Protein AF-A0A7C0VU43-F1 (afdb_monomer_lite)

Radius of gyration: 12.87 Å; chains: 1; bounding box: 27×34×35 Å

Foldseek 3Di:
DDPPPPPQQEDEPPDDVVVVVVVQVDPVDAKHFYAYPVRHTPDIGGPVNVVVVVVVVVVD

Sequence (60 aa):
ADIFSRQRNTLHPSDGISLAAEILANKDVKSLVIVDERDFIVGILTKSDLLSYLLQKGAS

Structure (mmCIF, N/CA/C/O backbone):
data_AF-A0A7C0VU43-F1
#
_entry.id   AF-A0A7C0VU43-F1
#
loop_
_atom_site.group_PDB
_atom_site.id
_atom_site.type_symbol
_atom_site.label_atom_id
_atom_site.label_alt_id
_atom_site.label_comp_id
_atom_site.label_asym_id
_atom_site.label_entity_id
_atom_site.label_seq_id
_atom_site.pdbx_PDB_ins_code
_atom_site.Cartn_x
_atom_site.Cartn_y
_atom_site.Cartn_z
_atom_site.occupancy
_atom_site.B_iso_or_equiv
_atom_site.auth_seq_id
_atom_site.auth_comp_id
_atom_site.auth_asym_id
_atom_site.auth_atom_id
_atom_site.pdbx_PDB_model_num
ATOM 1 N N . ALA A 1 1 ? -1.777 -22.861 -16.799 1.00 37.91 1 ALA A N 1
ATOM 2 C CA . ALA A 1 1 ? -2.260 -21.629 -17.445 1.00 37.91 1 ALA A CA 1
ATOM 3 C C . ALA A 1 1 ? -2.113 -20.523 -16.421 1.00 37.91 1 ALA A C 1
ATOM 5 O O . ALA A 1 1 ? -2.800 -20.562 -15.406 1.00 37.91 1 ALA A O 1
ATOM 6 N N . ASP A 1 2 ? -1.133 -19.648 -16.622 1.00 45.97 2 ASP A N 1
ATOM 7 C CA . ASP A 1 2 ? -0.828 -18.567 -15.691 1.00 45.97 2 ASP A CA 1
ATOM 8 C C . ASP A 1 2 ? -1.986 -17.570 -15.643 1.00 45.97 2 ASP A C 1
ATOM 10 O O . ASP A 1 2 ? -2.392 -17.027 -16.671 1.00 45.97 2 ASP A O 1
ATOM 14 N N . ILE A 1 3 ? -2.522 -17.311 -14.450 1.00 53.91 3 ILE A N 1
ATOM 15 C CA . ILE A 1 3 ? -3.484 -16.225 -14.245 1.00 53.91 3 ILE A CA 1
ATOM 16 C C . ILE A 1 3 ? -2.684 -14.970 -13.887 1.00 53.91 3 ILE A C 1
ATOM 18 O O . ILE A 1 3 ? -2.676 -14.518 -12.746 1.00 53.91 3 ILE A O 1
ATOM 22 N N . PHE A 1 4 ? -1.993 -14.394 -14.872 1.00 53.75 4 PHE A N 1
ATOM 23 C CA . PHE A 1 4 ? -1.566 -12.998 -14.786 1.00 53.75 4 PHE A CA 1
ATOM 24 C C . PHE A 1 4 ? -2.736 -12.132 -15.250 1.00 53.75 4 PHE A C 1
ATOM 26 O O . PHE A 1 4 ? -2.858 -11.790 -16.427 1.00 53.75 4 PHE A O 1
ATOM 33 N N . SER A 1 5 ? -3.634 -11.796 -14.323 1.00 52.47 5 SER A N 1
ATOM 34 C CA . SER A 1 5 ? -4.576 -10.707 -14.566 1.00 52.47 5 SER A CA 1
ATOM 35 C C . SER A 1 5 ? -3.755 -9.426 -14.719 1.00 52.47 5 SER A C 1
ATOM 37 O O . SER A 1 5 ? -3.212 -8.919 -13.740 1.00 52.47 5 SER A O 1
ATOM 39 N N . ARG A 1 6 ? -3.639 -8.900 -15.948 1.00 50.47 6 ARG A N 1
ATOM 40 C CA . ARG A 1 6 ? -3.098 -7.558 -16.254 1.00 50.47 6 ARG A CA 1
ATOM 41 C C . ARG A 1 6 ? -4.036 -6.450 -15.739 1.00 50.47 6 ARG A C 1
ATOM 43 O O . ARG A 1 6 ? -4.321 -5.487 -16.450 1.00 50.47 6 ARG A O 1
ATOM 50 N N . GLN A 1 7 ? -4.581 -6.593 -14.535 1.00 51.78 7 GLN A N 1
ATOM 51 C CA . GLN A 1 7 ? -5.315 -5.517 -13.888 1.00 51.78 7 GLN A CA 1
ATOM 52 C C . GLN A 1 7 ? -4.332 -4.632 -13.132 1.00 51.78 7 GLN A C 1
ATOM 54 O O . GLN A 1 7 ? -3.552 -5.102 -12.310 1.00 51.78 7 GLN A O 1
ATOM 59 N N . ARG A 1 8 ? -4.394 -3.346 -13.483 1.00 60.81 8 ARG A N 1
ATOM 60 C CA . ARG A 1 8 ? -3.639 -2.186 -12.998 1.00 60.81 8 ARG A CA 1
ATOM 61 C C . ARG A 1 8 ? -3.720 -2.003 -11.474 1.00 60.81 8 ARG A C 1
ATOM 63 O O . ARG A 1 8 ? -4.311 -1.041 -11.001 1.00 60.81 8 ARG A O 1
ATOM 70 N N . ASN A 1 9 ? -3.141 -2.921 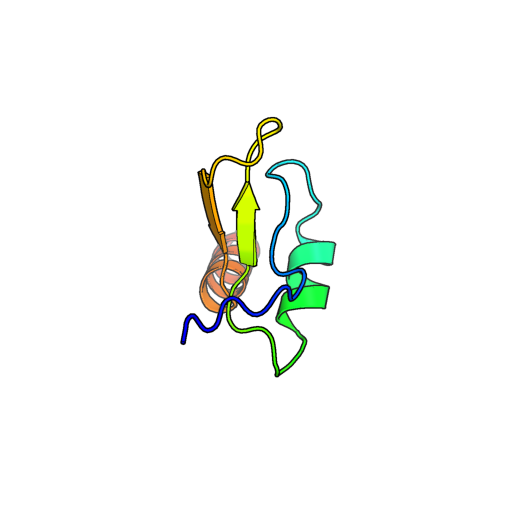-10.713 1.00 80.38 9 ASN A N 1
ATOM 71 C CA . ASN A 1 9 ? -3.080 -2.842 -9.255 1.00 80.38 9 ASN A CA 1
ATOM 72 C C . ASN A 1 9 ? -1.667 -2.465 -8.792 1.00 80.38 9 ASN A C 1
ATOM 74 O O . ASN A 1 9 ? -1.227 -2.949 -7.754 1.00 80.38 9 ASN A O 1
ATOM 78 N N . THR A 1 10 ? -0.941 -1.660 -9.571 1.00 91.69 10 THR A N 1
ATOM 79 C CA . THR A 1 10 ? 0.387 -1.146 -9.216 1.00 91.69 10 THR A CA 1
ATOM 80 C C . THR A 1 10 ? 0.350 0.363 -9.001 1.00 91.69 10 THR A C 1
ATOM 82 O O . THR A 1 10 ? -0.341 1.056 -9.744 1.00 91.69 10 THR A O 1
ATOM 85 N N . LEU A 1 11 ? 1.091 0.860 -8.009 1.00 94.38 11 LEU A N 1
ATOM 86 C CA . LEU A 1 11 ? 1.346 2.288 -7.763 1.00 94.38 11 LEU A CA 1
ATOM 87 C C . LEU A 1 11 ? 2.839 2.523 -7.494 1.00 94.38 11 LEU A C 1
ATOM 89 O O . LEU A 1 11 ? 3.550 1.598 -7.101 1.00 94.38 11 LEU A O 1
ATOM 93 N N . HIS A 1 12 ? 3.299 3.759 -7.649 1.00 96.12 12 HIS A N 1
ATOM 94 C CA . HIS A 1 12 ? 4.616 4.204 -7.198 1.00 96.12 12 HIS A CA 1
ATOM 95 C C . HIS A 1 12 ? 4.582 4.696 -5.743 1.00 96.12 12 HIS A C 1
AT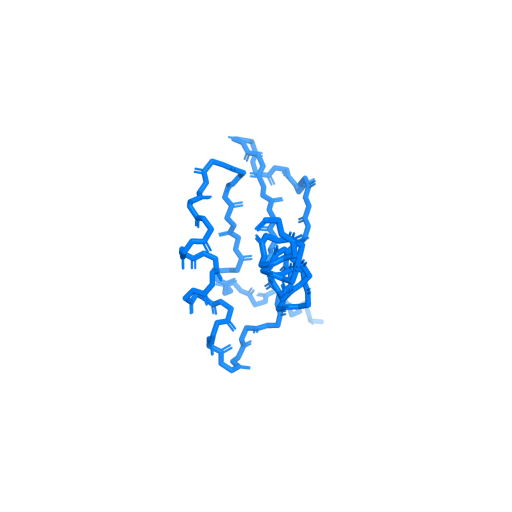OM 97 O O . HIS A 1 12 ? 3.557 5.195 -5.277 1.00 96.12 12 HIS A O 1
ATOM 103 N N . PRO A 1 13 ? 5.711 4.641 -5.009 1.00 95.31 13 PRO A N 1
ATOM 104 C CA . PRO A 1 13 ? 5.831 5.226 -3.673 1.00 95.31 13 PRO A CA 1
ATOM 105 C C . PRO A 1 13 ? 5.524 6.728 -3.609 1.00 95.31 13 PRO A C 1
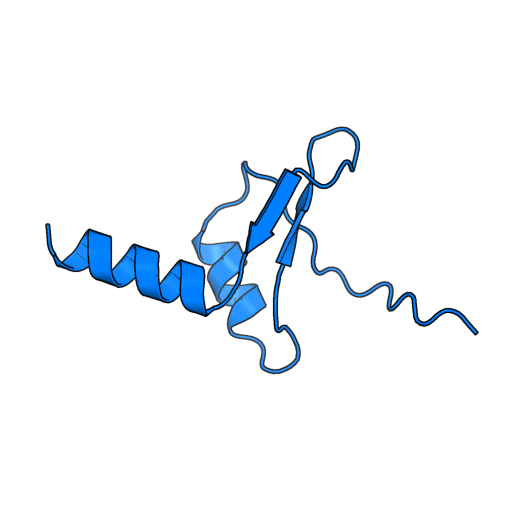ATOM 107 O O . PRO A 1 13 ? 5.214 7.245 -2.539 1.00 95.31 13 PRO A O 1
ATOM 110 N N . SER A 1 14 ? 5.662 7.432 -4.734 1.00 95.31 14 SER A N 1
ATOM 111 C CA . SER A 1 14 ? 5.368 8.859 -4.876 1.00 95.31 14 SER A CA 1
ATOM 112 C C . SER A 1 14 ? 3.884 9.154 -5.118 1.00 95.31 14 SER A C 1
ATOM 114 O O . SER A 1 14 ? 3.484 10.316 -5.021 1.00 95.31 14 SER A O 1
ATOM 116 N N . ASP A 1 15 ? 3.063 8.136 -5.401 1.00 94.50 15 ASP A N 1
ATOM 117 C CA . ASP A 1 15 ? 1.629 8.314 -5.599 1.00 94.50 15 ASP A CA 1
ATOM 118 C C . ASP A 1 15 ? 0.928 8.707 -4.295 1.00 94.50 15 ASP A C 1
ATOM 120 O O . ASP A 1 15 ? 1.232 8.236 -3.196 1.00 94.50 15 ASP A O 1
ATOM 124 N N . GLY A 1 16 ? -0.059 9.593 -4.421 1.00 92.88 16 GLY A N 1
ATOM 125 C CA . GLY A 1 16 ? -0.804 10.100 -3.277 1.00 92.88 16 GLY A CA 1
ATOM 126 C C . GLY A 1 16 ? -1.644 9.019 -2.594 1.00 92.88 16 GLY A C 1
ATOM 127 O O . GLY A 1 16 ? -2.330 8.228 -3.241 1.00 92.88 16 GLY A O 1
ATOM 128 N N . ILE A 1 17 ? -1.695 9.058 -1.260 1.00 91.38 17 ILE A N 1
ATOM 129 C CA . ILE A 1 17 ? -2.472 8.099 -0.458 1.00 91.38 17 ILE A CA 1
ATOM 130 C C . ILE A 1 17 ? -3.974 8.100 -0.796 1.00 91.38 17 ILE A C 1
ATOM 132 O O . ILE A 1 17 ? -4.630 7.065 -0.702 1.00 91.38 17 ILE A O 1
ATOM 136 N N . SER A 1 18 ? -4.522 9.237 -1.239 1.00 91.94 18 SER A N 1
ATOM 137 C CA . SER A 1 18 ? -5.922 9.346 -1.668 1.00 91.94 18 SER A CA 1
ATOM 138 C C . SER A 1 18 ? -6.218 8.503 -2.909 1.00 91.94 18 SER A C 1
ATOM 140 O O . SER A 1 18 ? -7.270 7.873 -2.969 1.00 91.94 18 SER A O 1
ATOM 142 N N . LEU A 1 19 ? -5.281 8.437 -3.862 1.00 92.94 19 LEU A N 1
ATOM 143 C CA . LEU A 1 19 ? -5.409 7.593 -5.051 1.00 92.94 19 LEU A CA 1
ATOM 144 C C . LEU A 1 19 ? -5.408 6.113 -4.656 1.00 92.94 19 LEU A C 1
ATOM 146 O O . LEU A 1 19 ? -6.264 5.346 -5.093 1.00 92.94 19 LEU A O 1
ATOM 150 N N . ALA A 1 20 ? -4.493 5.719 -3.766 1.00 92.94 20 ALA A N 1
ATOM 151 C CA . ALA A 1 20 ? -4.473 4.365 -3.226 1.00 92.94 20 ALA A CA 1
ATOM 152 C C . ALA A 1 20 ? -5.789 4.004 -2.517 1.00 92.94 20 ALA A C 1
ATOM 154 O O . ALA A 1 20 ? -6.305 2.902 -2.702 1.00 92.94 20 ALA A O 1
ATOM 155 N N . ALA A 1 21 ? -6.351 4.935 -1.740 1.00 93.12 21 ALA A N 1
ATOM 156 C CA . ALA A 1 21 ? -7.630 4.754 -1.062 1.00 93.12 21 ALA A CA 1
ATOM 157 C C . ALA A 1 21 ? -8.802 4.619 -2.041 1.00 93.12 21 ALA A C 1
ATOM 159 O O . ALA A 1 21 ? -9.644 3.746 -1.843 1.00 93.12 21 ALA A O 1
ATOM 160 N N . GLU A 1 22 ? -8.844 5.424 -3.104 1.00 92.38 22 GLU A N 1
ATOM 161 C CA . GLU A 1 22 ? -9.868 5.335 -4.150 1.00 92.38 22 GLU A CA 1
ATOM 162 C C . GLU A 1 22 ? -9.828 3.975 -4.857 1.00 92.38 22 GLU A C 1
ATOM 164 O O . GLU A 1 22 ? -10.855 3.302 -4.978 1.00 92.38 22 GLU A O 1
ATOM 169 N N . ILE A 1 23 ? -8.636 3.522 -5.260 1.00 92.38 23 ILE A N 1
ATOM 170 C CA . ILE A 1 23 ? -8.489 2.235 -5.947 1.00 92.38 23 ILE A CA 1
ATOM 171 C C . ILE A 1 23 ? -8.829 1.083 -4.997 1.00 92.38 23 ILE A C 1
ATOM 173 O O . ILE A 1 23 ? -9.573 0.176 -5.370 1.00 92.38 23 ILE A O 1
ATOM 177 N N . LEU A 1 24 ? -8.337 1.120 -3.754 1.00 91.69 24 LEU A N 1
ATOM 178 C CA . LEU A 1 24 ? -8.667 0.103 -2.759 1.00 91.69 24 LEU A CA 1
ATOM 179 C C . LEU A 1 24 ? -10.149 0.143 -2.373 1.00 91.69 24 LEU A C 1
ATOM 181 O O . LEU A 1 24 ? -10.691 -0.903 -2.045 1.00 91.69 24 LEU A O 1
ATOM 185 N N . ALA A 1 25 ? -10.858 1.271 -2.444 1.00 90.81 25 ALA A N 1
ATOM 186 C CA . ALA A 1 25 ? -12.298 1.311 -2.168 1.00 90.81 25 ALA A CA 1
ATOM 187 C C . ALA A 1 25 ? -13.116 0.447 -3.148 1.00 90.81 25 ALA A C 1
ATOM 189 O O . ALA A 1 25 ? -14.203 -0.024 -2.793 1.00 90.81 25 ALA A O 1
ATOM 190 N N . ASN A 1 26 ? -12.582 0.164 -4.341 1.00 88.94 26 ASN A N 1
ATOM 191 C CA . ASN A 1 26 ? -13.172 -0.801 -5.259 1.00 88.94 26 ASN A CA 1
ATOM 192 C C . ASN A 1 26 ? -13.231 -2.206 -4.614 1.00 88.94 26 ASN A C 1
ATOM 194 O O . ASN A 1 26 ? -12.272 -2.699 -4.012 1.00 88.94 26 ASN A O 1
ATOM 198 N N . LYS A 1 27 ? -14.388 -2.873 -4.716 1.00 80.56 27 LYS A N 1
ATOM 199 C CA . LYS A 1 27 ? -14.619 -4.197 -4.113 1.00 80.56 27 LYS A CA 1
ATOM 200 C C . LYS A 1 27 ? -13.766 -5.297 -4.746 1.00 80.56 27 LYS A C 1
ATOM 202 O O . LYS A 1 27 ? -13.428 -6.253 -4.049 1.00 80.56 27 LYS A O 1
ATOM 207 N N . ASP A 1 28 ? -13.378 -5.129 -6.005 1.00 87.75 28 ASP A N 1
ATOM 208 C CA . ASP A 1 28 ? -12.589 -6.115 -6.747 1.00 87.75 28 ASP A CA 1
ATOM 209 C C . ASP A 1 28 ? -11.082 -6.001 -6.467 1.00 87.75 28 ASP A C 1
ATOM 211 O O . ASP A 1 28 ? -10.316 -6.916 -6.778 1.00 87.75 28 ASP A O 1
ATOM 215 N N . VAL A 1 29 ? -10.644 -4.913 -5.822 1.00 88.75 29 VAL A N 1
ATOM 216 C CA . VAL A 1 29 ? -9.240 -4.693 -5.463 1.00 88.75 29 VAL A CA 1
ATOM 217 C C . VAL A 1 29 ? -9.022 -5.022 -3.987 1.00 88.75 29 VAL A C 1
ATOM 219 O O . VAL A 1 29 ? -9.608 -4.427 -3.076 1.00 88.75 29 VAL A O 1
ATOM 222 N N . LYS A 1 30 ? -8.159 -6.009 -3.740 1.00 90.12 30 LYS A N 1
ATOM 223 C CA . LYS A 1 30 ? -7.786 -6.446 -2.383 1.00 90.12 30 LYS A CA 1
ATOM 224 C C . LYS A 1 30 ? -6.516 -5.767 -1.878 1.00 90.12 30 LYS A C 1
ATOM 226 O O . LYS A 1 30 ? -6.402 -5.498 -0.685 1.00 90.12 30 LYS A O 1
ATOM 231 N N . SER A 1 31 ? -5.584 -5.502 -2.785 1.00 93.44 31 SER A N 1
ATOM 232 C CA . SER A 1 31 ? -4.272 -4.940 -2.491 1.00 93.44 31 SER A CA 1
ATOM 233 C C . SER A 1 31 ? -3.698 -4.249 -3.722 1.00 93.44 31 SER A C 1
ATOM 235 O O . SER A 1 31 ? -4.071 -4.570 -4.853 1.00 93.44 31 SER A O 1
ATOM 237 N N . LEU A 1 32 ? -2.759 -3.344 -3.480 1.00 94.81 32 LEU A N 1
ATOM 238 C CA . LEU A 1 32 ? -1.939 -2.683 -4.484 1.00 94.81 32 LEU A CA 1
ATOM 239 C C . LEU A 1 32 ? -0.487 -3.108 -4.297 1.00 94.81 32 LEU A C 1
ATOM 241 O O . LEU A 1 32 ? 0.002 -3.186 -3.173 1.00 94.81 32 LEU A O 1
ATOM 245 N N . VAL A 1 33 ? 0.191 -3.397 -5.396 1.00 95.44 33 VAL A N 1
ATOM 246 C CA . VAL A 1 33 ? 1.629 -3.642 -5.432 1.00 95.44 33 VAL A CA 1
ATOM 247 C C . VAL A 1 33 ? 2.318 -2.298 -5.624 1.00 95.44 33 VAL A C 1
ATOM 249 O O . VAL A 1 33 ? 1.951 -1.533 -6.508 1.00 95.44 33 VAL A O 1
ATOM 252 N N . ILE A 1 34 ? 3.305 -1.989 -4.797 1.00 95.62 34 ILE A N 1
ATOM 253 C CA . ILE A 1 34 ? 4.074 -0.755 -4.934 1.00 95.62 34 ILE A CA 1
ATOM 254 C C . ILE A 1 34 ? 5.360 -1.081 -5.686 1.00 95.62 34 ILE A C 1
ATOM 256 O O . ILE A 1 34 ? 6.062 -2.015 -5.289 1.00 95.62 34 ILE A O 1
ATOM 260 N N . VAL A 1 35 ? 5.655 -0.346 -6.759 1.00 96.12 35 VAL A N 1
ATOM 261 C CA . VAL A 1 35 ? 6.825 -0.564 -7.626 1.00 96.12 35 VAL A CA 1
ATOM 262 C C . VAL A 1 35 ? 7.714 0.678 -7.719 1.00 96.12 35 VAL A C 1
ATOM 264 O O . VAL A 1 35 ? 7.224 1.792 -7.580 1.00 96.12 35 VAL A O 1
ATOM 267 N N . ASP A 1 36 ? 9.023 0.500 -7.910 1.00 95.69 36 ASP A N 1
ATOM 268 C CA . ASP A 1 36 ? 9.958 1.606 -8.173 1.00 95.69 36 ASP A CA 1
ATOM 269 C C . ASP A 1 36 ? 9.961 2.038 -9.655 1.00 95.69 36 ASP A C 1
ATOM 271 O O . ASP A 1 36 ? 9.312 1.431 -10.502 1.00 95.69 36 ASP A O 1
ATOM 275 N N . GLU A 1 37 ? 10.745 3.071 -9.988 1.00 95.12 37 GLU A N 1
ATOM 276 C CA . GLU A 1 37 ? 10.952 3.596 -11.358 1.00 95.12 37 GLU A CA 1
ATOM 277 C C . GLU A 1 37 ? 11.478 2.572 -12.380 1.00 95.12 37 GLU A C 1
ATOM 279 O O . GLU A 1 37 ? 11.569 2.872 -13.569 1.00 95.12 37 GLU A O 1
ATOM 284 N N . ARG A 1 38 ? 11.871 1.374 -11.937 1.00 95.69 38 ARG A N 1
ATOM 285 C CA . ARG A 1 38 ? 12.349 0.274 -12.784 1.00 95.69 38 ARG A CA 1
ATOM 286 C C . ARG A 1 38 ? 11.375 -0.912 -12.776 1.00 95.69 38 ARG A C 1
ATOM 288 O O . ARG A 1 38 ? 11.779 -2.012 -13.148 1.00 95.69 38 ARG A O 1
ATOM 295 N N . ASP A 1 39 ? 10.133 -0.698 -12.336 1.00 90.56 39 ASP A N 1
ATOM 296 C CA . ASP A 1 39 ? 9.075 -1.704 -12.181 1.00 90.56 39 ASP A CA 1
ATOM 297 C C . ASP A 1 39 ? 9.398 -2.827 -11.172 1.00 90.56 39 ASP A C 1
ATOM 299 O O . ASP A 1 39 ? 8.761 -3.887 -11.176 1.00 90.56 39 ASP A O 1
ATOM 303 N N . PHE A 1 40 ? 10.363 -2.625 -10.264 1.00 94.69 40 PHE A N 1
ATOM 304 C CA . PHE A 1 40 ? 10.628 -3.599 -9.205 1.00 94.69 40 PHE A CA 1
ATOM 305 C C . PHE A 1 40 ? 9.662 -3.425 -8.041 1.00 94.69 40 PHE A C 1
ATOM 307 O O . PHE A 1 40 ? 9.462 -2.320 -7.549 1.00 94.69 40 PHE A O 1
ATOM 314 N N . ILE A 1 41 ? 9.113 -4.536 -7.544 1.00 95.62 41 ILE A N 1
ATOM 31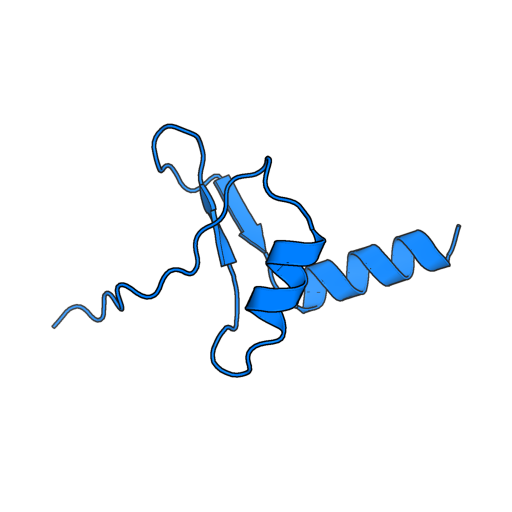5 C CA . ILE A 1 41 ? 8.238 -4.538 -6.368 1.00 95.62 41 ILE A CA 1
ATOM 316 C C . ILE A 1 41 ? 9.024 -4.091 -5.135 1.00 95.62 41 ILE A C 1
ATOM 318 O O . ILE A 1 41 ? 10.002 -4.729 -4.746 1.00 95.62 41 ILE A O 1
ATOM 322 N N . VAL A 1 42 ? 8.543 -3.033 -4.490 1.00 96.81 42 VAL A N 1
ATOM 323 C CA . VAL A 1 42 ? 9.099 -2.484 -3.246 1.00 96.81 42 VAL A CA 1
ATOM 324 C C . VAL A 1 42 ? 8.139 -2.595 -2.064 1.00 96.81 42 VAL A C 1
ATOM 326 O O . VAL A 1 42 ? 8.548 -2.388 -0.924 1.00 96.81 42 VAL A O 1
ATOM 329 N N . GLY A 1 43 ? 6.871 -2.946 -2.297 1.00 95.31 43 GLY A N 1
ATOM 330 C CA . GLY A 1 43 ? 5.911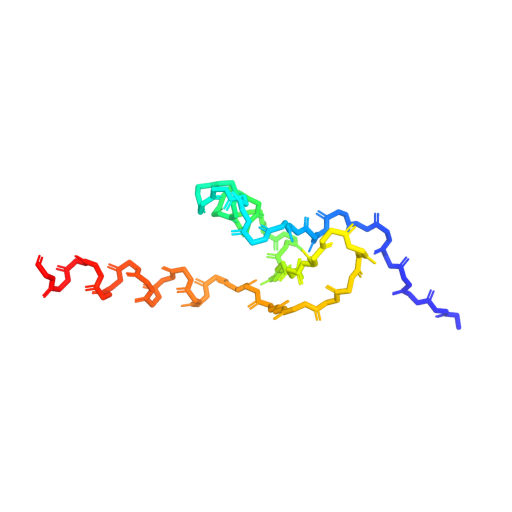 -3.121 -1.214 1.00 95.31 43 GLY A CA 1
ATOM 331 C C . GLY A 1 43 ? 4.534 -3.591 -1.660 1.00 95.31 43 GLY A C 1
ATOM 332 O O . GLY A 1 43 ? 4.263 -3.786 -2.844 1.00 95.31 43 GLY A O 1
ATOM 333 N N . ILE A 1 44 ? 3.656 -3.769 -0.676 1.00 95.75 44 ILE A N 1
ATOM 334 C CA . ILE A 1 44 ? 2.238 -4.079 -0.862 1.00 95.75 44 ILE A CA 1
ATOM 335 C C . ILE A 1 44 ? 1.449 -3.155 0.063 1.00 95.75 44 ILE A C 1
ATOM 337 O O . ILE A 1 44 ? 1.843 -2.954 1.209 1.00 95.75 44 ILE A O 1
ATOM 341 N N . LEU A 1 45 ? 0.340 -2.614 -0.432 1.00 95.38 45 LEU A N 1
ATOM 342 C CA . LEU A 1 45 ? -0.582 -1.780 0.328 1.00 95.38 45 LEU A CA 1
ATOM 343 C C . LEU A 1 45 ? -1.984 -2.395 0.314 1.00 95.38 45 LEU A C 1
ATOM 345 O O . LEU A 1 45 ? -2.517 -2.751 -0.740 1.00 95.38 45 LEU A O 1
ATOM 349 N N . THR A 1 46 ? -2.598 -2.509 1.486 1.00 95.31 46 THR A N 1
ATOM 350 C CA . THR A 1 46 ? -3.931 -3.092 1.677 1.00 95.31 46 THR A CA 1
ATOM 351 C C . THR A 1 46 ? -4.888 -2.115 2.363 1.00 95.31 46 THR A C 1
ATOM 353 O O . THR A 1 46 ? -4.497 -1.082 2.907 1.00 95.31 46 THR A O 1
ATOM 356 N N . LYS A 1 47 ? -6.179 -2.469 2.390 1.00 93.75 47 LYS A N 1
ATOM 357 C CA . LYS A 1 47 ? -7.209 -1.732 3.148 1.00 93.75 47 LYS A CA 1
ATOM 358 C C . LYS A 1 47 ? -6.865 -1.616 4.637 1.00 93.75 47 LYS A C 1
ATOM 360 O O . LYS A 1 47 ? -7.121 -0.579 5.243 1.00 93.75 47 LYS A O 1
ATOM 365 N N . SER A 1 48 ? -6.286 -2.668 5.217 1.00 94.56 48 SER A N 1
ATOM 366 C CA . SER A 1 48 ? -5.909 -2.704 6.633 1.00 94.56 48 SER A CA 1
ATOM 367 C C . SER A 1 48 ? -4.770 -1.739 6.949 1.00 94.56 48 SER A C 1
ATOM 369 O O . SER A 1 48 ? -4.770 -1.135 8.022 1.00 94.56 48 SER A O 1
ATOM 371 N N . ASP A 1 49 ? -3.841 -1.540 6.013 1.00 93.81 49 ASP A N 1
ATOM 372 C CA . ASP A 1 49 ? -2.746 -0.577 6.168 1.00 93.81 49 ASP A CA 1
ATOM 373 C C . ASP A 1 49 ? -3.283 0.858 6.175 1.00 93.81 49 ASP A C 1
ATOM 375 O O . ASP A 1 49 ? -2.929 1.645 7.052 1.00 93.81 49 ASP A O 1
ATOM 379 N N . LEU A 1 50 ? -4.214 1.178 5.263 1.00 91.94 50 LEU A N 1
ATOM 380 C CA . LEU A 1 50 ? -4.894 2.479 5.244 1.00 91.94 50 LEU A CA 1
ATOM 381 C C . LEU A 1 50 ? -5.667 2.741 6.539 1.00 91.94 50 LEU A C 1
ATOM 383 O O . LEU A 1 50 ? -5.570 3.828 7.107 1.00 91.94 50 LEU A O 1
ATOM 387 N N . LEU A 1 51 ? -6.410 1.746 7.032 1.00 92.25 51 LEU A N 1
ATOM 388 C CA . LEU A 1 51 ? -7.128 1.867 8.300 1.00 92.25 51 LEU A CA 1
ATOM 389 C C . LEU A 1 51 ? -6.158 2.096 9.466 1.00 92.25 51 LEU A C 1
ATOM 391 O O . LEU A 1 51 ? -6.381 2.983 10.286 1.00 92.25 51 LEU A O 1
ATOM 395 N N . SER A 1 52 ? -5.062 1.338 9.512 1.00 93.50 52 SER A N 1
ATOM 396 C CA . SER A 1 52 ? -4.032 1.475 10.548 1.00 93.50 52 SER A CA 1
ATOM 397 C C . SER A 1 52 ? -3.388 2.862 10.526 1.00 93.50 52 SER A C 1
ATOM 399 O O . SER A 1 52 ? -3.206 3.468 11.581 1.00 93.50 52 SER A O 1
ATOM 401 N N . TYR A 1 53 ? -3.106 3.399 9.335 1.00 90.06 53 TYR A N 1
ATOM 402 C CA . TYR A 1 53 ? -2.597 4.759 9.157 1.00 90.06 53 TYR A CA 1
ATOM 403 C C . TYR A 1 53 ? -3.576 5.818 9.682 1.00 90.06 53 TYR A C 1
ATOM 405 O O . TYR A 1 53 ? -3.171 6.719 10.418 1.00 90.06 53 TYR A O 1
ATOM 413 N N . LEU A 1 54 ? -4.866 5.701 9.350 1.00 88.56 54 LEU A N 1
ATOM 414 C CA . LEU A 1 54 ? -5.898 6.635 9.814 1.00 88.56 54 LEU A CA 1
ATOM 415 C C . LEU A 1 54 ? -6.073 6.591 11.335 1.00 88.56 54 LEU A C 1
ATOM 417 O O . LEU A 1 54 ? -6.194 7.643 11.959 1.00 88.56 54 LEU A O 1
ATOM 421 N N . LEU A 1 55 ? -6.044 5.399 11.937 1.00 92.38 55 LEU A N 1
ATOM 422 C CA . LEU A 1 55 ? -6.137 5.239 13.390 1.00 92.38 55 LEU A CA 1
ATOM 423 C C . LEU A 1 55 ? -4.931 5.853 14.113 1.00 92.38 55 LEU A C 1
ATOM 425 O O . LEU A 1 55 ? -5.109 6.502 15.138 1.00 92.38 55 LEU A O 1
ATOM 429 N N . GLN A 1 56 ? -3.721 5.713 13.563 1.00 90.56 56 GLN A N 1
ATOM 430 C CA . GLN A 1 56 ? -2.525 6.365 14.112 1.00 90.56 56 GLN A CA 1
ATOM 431 C C . GLN A 1 56 ? -2.581 7.891 13.968 1.00 90.56 56 GLN A C 1
ATOM 433 O O . GLN A 1 56 ? -2.189 8.609 14.882 1.00 90.56 56 GLN A O 1
ATOM 438 N N . LYS A 1 57 ? -3.095 8.397 12.840 1.00 79.38 57 LYS A N 1
ATOM 439 C CA . LYS A 1 57 ? -3.254 9.838 12.587 1.00 79.38 57 LYS A CA 1
ATOM 440 C C . LYS A 1 57 ? -4.348 10.490 13.430 1.00 79.38 57 LYS A C 1
ATOM 442 O O . LYS A 1 57 ? -4.183 11.641 13.807 1.00 79.38 57 LYS A O 1
ATOM 447 N N . GLY A 1 58 ? -5.443 9.782 13.704 1.00 69.56 58 GLY A N 1
ATOM 448 C CA . GLY A 1 58 ? -6.542 10.272 14.543 1.00 69.56 58 GLY A CA 1
ATOM 449 C C . GLY A 1 58 ? -6.280 10.167 16.048 1.00 69.56 58 GLY A C 1
ATOM 450 O O . GLY A 1 58 ? -7.024 10.748 16.830 1.00 69.56 58 GLY A O 1
ATOM 451 N N . ALA A 1 59 ? -5.242 9.430 16.453 1.00 60.91 59 ALA A N 1
ATOM 452 C CA . ALA A 1 59 ? -4.778 9.335 17.837 1.00 60.91 59 ALA A CA 1
ATOM 453 C C . ALA A 1 59 ? -3.752 10.424 18.214 1.00 60.91 59 ALA A C 1
ATOM 455 O O . ALA A 1 59 ? -3.190 10.368 19.309 1.00 60.91 59 ALA A O 1
ATOM 456 N N . SER A 1 60 ? -3.492 11.377 17.311 1.00 53.28 60 SER A N 1
ATOM 457 C CA . SER A 1 60 ? -2.526 12.465 17.479 1.00 53.28 60 SER A CA 1
ATOM 458 C C . SER A 1 60 ? -3.182 13.837 17.507 1.00 53.28 60 SER A C 1
ATOM 460 O O . SER A 1 60 ? -4.289 13.992 16.947 1.00 53.28 60 SER A 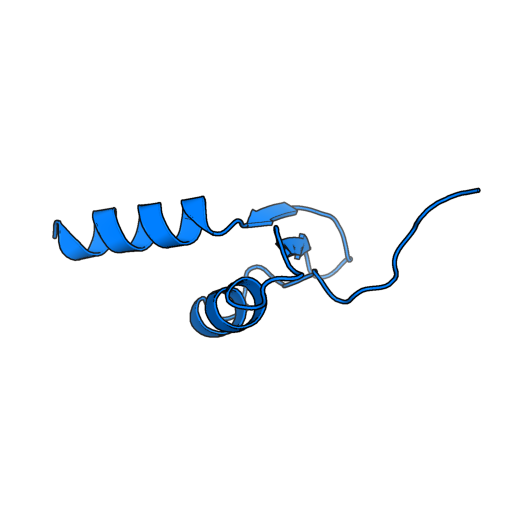O 1
#

Secondary structure (DSSP, 8-state):
---------EE-TTS-HHHHHHHHHSTT--EEEEE-TTS-EEEEEEHHHHHHHHHHHHT-

pLDDT: mean 85.32, std 15.74, range [37.91, 96.81]